Protein AF-A0A9E3MVR3-F1 (afdb_monomer)

Radius of gyration: 13.03 Å; Cα contacts (8 Å, |Δi|>4): 67; chains: 1; bounding box: 30×21×32 Å

Secondary structure (DSSP, 8-state):
----HHHHHHHHHHHHHHHTS-HHHIIIIIHHHHHHHHHHHHHHHHHHHSTTSPPPPPP---TTTHHHHHHHH-

Solvent-accessible surface area (backbone atoms only — not comparable to full-atom values): 4293 Å² total; per-residue (Å²): 131,84,89,48,64,70,56,54,54,52,44,51,56,50,26,52,52,52,71,70,48,55,66,72,55,34,75,73,40,55,19,59,55,34,41,52,51,17,40,51,36,40,45,52,51,41,55,72,78,45,68,92,56,86,85,77,79,73,77,90,77,49,66,82,41,20,34,57,47,34,59,73,28,108

pLDDT: mean 96.19, std 3.96, range [70.94, 98.62]

Foldseek 3Di:
DDPCVVVLVVLLVLLVCLLVDDPVVLVVCPQVVLLVQLQVLQQVVCCVVPPPDDRDGDDCPDSNCSSVSNNVSD

Mean predicted aligned error: 2.58 Å

Sequence (74 aa):
MADTSRLTRAVDHFADRLRAAPQSRLQRGAAAEALGLAREFARRTQVLEEPGTELREMPDAGMFAAADQITVAV

Structure (mmCIF, N/CA/C/O backbone):
data_AF-A0A9E3MVR3-F1
#
_entry.id   AF-A0A9E3MVR3-F1
#
loop_
_atom_site.group_PDB
_atom_site.id
_atom_site.type_symbol
_atom_site.label_atom_id
_atom_site.label_alt_id
_atom_site.label_comp_id
_atom_site.label_asym_id
_atom_site.label_entity_id
_atom_site.label_seq_id
_atom_site.pdbx_PDB_ins_code
_atom_site.Cartn_x
_atom_site.Cartn_y
_atom_site.Cartn_z
_atom_site.occupancy
_atom_site.B_iso_or_equiv
_atom_site.auth_seq_id
_atom_site.auth_comp_id
_atom_site.auth_asym_id
_atom_site.auth_atom_id
_atom_site.pdbx_PDB_model_num
ATOM 1 N N . MET A 1 1 ? -19.236 -12.409 8.047 1.00 70.94 1 MET A N 1
ATOM 2 C CA . MET A 1 1 ? -17.955 -11.949 7.477 1.00 70.94 1 MET A CA 1
ATOM 3 C C . MET A 1 1 ? -18.246 -11.445 6.075 1.00 70.94 1 MET A C 1
ATOM 5 O O . MET A 1 1 ? -18.925 -12.162 5.347 1.00 70.94 1 MET A O 1
ATOM 9 N N . ALA A 1 2 ? -17.868 -10.211 5.738 1.00 80.19 2 ALA A N 1
ATOM 10 C CA . ALA A 1 2 ? -18.045 -9.714 4.374 1.00 80.19 2 ALA A CA 1
ATOM 11 C C . ALA A 1 2 ? -17.184 -10.553 3.417 1.00 80.19 2 ALA A C 1
ATOM 13 O O . ALA A 1 2 ? -16.058 -10.905 3.762 1.00 80.19 2 ALA A O 1
ATOM 14 N N . ASP A 1 3 ? -17.712 -10.902 2.243 1.00 91.31 3 ASP A N 1
ATOM 15 C CA . ASP A 1 3 ? -16.913 -11.562 1.210 1.00 91.31 3 ASP A CA 1
ATOM 16 C C . ASP A 1 3 ? -15.978 -10.531 0.566 1.00 91.31 3 ASP A C 1
ATOM 18 O O . ASP A 1 3 ? -16.389 -9.725 -0.272 1.00 91.31 3 ASP A O 1
ATOM 22 N N . THR A 1 4 ? -14.716 -10.547 0.988 1.00 91.50 4 THR A N 1
ATOM 23 C CA . THR A 1 4 ? -13.654 -9.671 0.481 1.00 91.50 4 THR A CA 1
ATOM 24 C C . THR A 1 4 ? -12.811 -10.336 -0.607 1.00 91.50 4 THR A C 1
ATOM 26 O O . THR A 1 4 ? -11.886 -9.710 -1.118 1.00 91.50 4 THR A O 1
ATOM 29 N N . SER A 1 5 ? -13.145 -11.557 -1.046 1.00 94.19 5 SER A N 1
ATOM 30 C CA . SER A 1 5 ? -12.307 -12.357 -1.958 1.00 94.19 5 SER A CA 1
ATOM 31 C C . SER A 1 5 ? -11.932 -11.631 -3.255 1.00 94.19 5 SER A C 1
ATOM 33 O O . SER A 1 5 ? -10.796 -11.720 -3.726 1.00 94.19 5 SER A O 1
ATOM 35 N N . ARG A 1 6 ? -12.870 -10.865 -3.830 1.00 96.75 6 ARG A N 1
ATOM 36 C CA . ARG A 1 6 ? -12.619 -10.049 -5.030 1.00 96.75 6 ARG A CA 1
ATOM 37 C C . ARG A 1 6 ? -11.648 -8.906 -4.764 1.00 96.75 6 ARG A C 1
ATOM 39 O O . ARG A 1 6 ? -10.825 -8.612 -5.627 1.00 96.75 6 ARG A O 1
ATOM 46 N N . LEU A 1 7 ? -11.761 -8.267 -3.601 1.00 94.19 7 LEU A N 1
ATOM 47 C CA . LEU A 1 7 ? -10.883 -7.175 -3.202 1.00 94.19 7 LEU A CA 1
ATOM 48 C C . LEU A 1 7 ? -9.470 -7.704 -2.942 1.00 94.19 7 LEU A C 1
ATOM 50 O O . LEU A 1 7 ? -8.531 -7.192 -3.543 1.00 94.19 7 LEU A O 1
ATOM 54 N N . THR A 1 8 ? -9.333 -8.775 -2.154 1.00 94.81 8 THR A N 1
ATOM 55 C CA . THR A 1 8 ? -8.038 -9.408 -1.862 1.00 94.81 8 THR A CA 1
ATOM 56 C C . THR A 1 8 ? -7.325 -9.817 -3.150 1.00 94.81 8 THR A C 1
ATOM 58 O O . THR A 1 8 ? -6.204 -9.385 -3.387 1.00 94.81 8 THR A O 1
ATOM 61 N N . ARG A 1 9 ? -8.009 -10.512 -4.074 1.00 97.50 9 ARG A N 1
ATOM 62 C CA . ARG A 1 9 ? -7.409 -10.894 -5.366 1.00 97.50 9 ARG A CA 1
ATOM 63 C C . ARG A 1 9 ? -6.991 -9.684 -6.214 1.00 97.50 9 ARG A C 1
ATOM 65 O O . ARG A 1 9 ? -5.992 -9.751 -6.930 1.00 97.50 9 ARG A O 1
ATOM 72 N N . ALA A 1 10 ? -7.767 -8.599 -6.192 1.00 97.69 10 ALA A N 1
ATOM 73 C CA . ALA A 1 10 ? -7.416 -7.383 -6.921 1.00 97.69 10 ALA A CA 1
ATOM 74 C C . ALA A 1 10 ? -6.162 -6.716 -6.333 1.00 97.69 10 ALA A C 1
ATOM 76 O O . ALA A 1 10 ? -5.306 -6.265 -7.099 1.00 97.69 10 ALA A O 1
ATOM 77 N N . VAL A 1 11 ? -6.043 -6.692 -5.002 1.00 97.50 11 VAL A N 1
ATOM 78 C CA . VAL A 1 11 ? -4.860 -6.184 -4.299 1.00 97.50 11 VAL A CA 1
ATOM 79 C C . VAL A 1 11 ? -3.643 -7.060 -4.573 1.00 97.50 11 VAL A C 1
ATOM 81 O O . VAL A 1 11 ? -2.614 -6.505 -4.941 1.00 97.50 11 VAL A O 1
ATOM 84 N N . ASP A 1 12 ? -3.765 -8.388 -4.519 1.00 97.75 12 ASP A N 1
ATOM 85 C CA . ASP A 1 12 ? -2.662 -9.311 -4.826 1.00 97.75 12 ASP A CA 1
ATOM 86 C C . ASP A 1 12 ? -2.093 -9.049 -6.226 1.00 97.75 12 ASP A C 1
ATOM 88 O O . ASP A 1 12 ? -0.902 -8.794 -6.399 1.00 97.75 12 ASP A O 1
ATOM 92 N N . HIS A 1 13 ? -2.966 -8.997 -7.237 1.00 98.06 13 HIS A N 1
ATOM 93 C CA . HIS A 1 13 ? -2.552 -8.726 -8.613 1.00 98.06 13 HIS A CA 1
ATOM 94 C C . HIS A 1 13 ? -1.929 -7.328 -8.776 1.00 98.06 13 HIS A C 1
ATOM 96 O O . HIS A 1 13 ? -0.997 -7.131 -9.561 1.00 98.06 13 HIS A O 1
ATOM 102 N N . PHE A 1 14 ? -2.442 -6.326 -8.061 1.00 97.69 14 PHE A N 1
ATOM 103 C CA . PHE A 1 14 ? -1.858 -4.989 -8.066 1.00 97.69 14 PHE A CA 1
ATOM 104 C C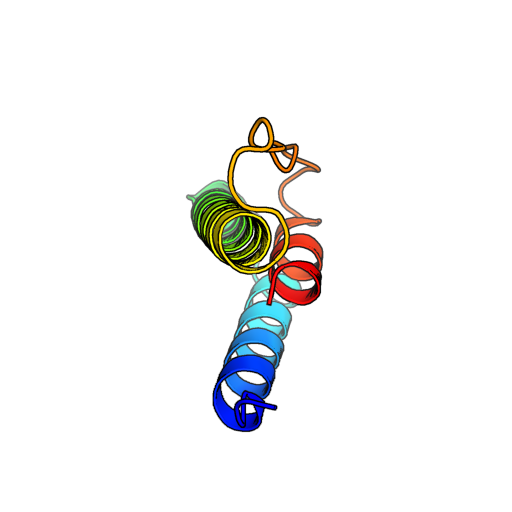 . PHE A 1 14 ? -0.478 -4.963 -7.392 1.00 97.69 14 PHE A C 1
ATOM 106 O O . PHE A 1 14 ? 0.458 -4.385 -7.951 1.00 97.69 14 PHE A O 1
ATOM 113 N N . ALA A 1 15 ? -0.326 -5.631 -6.249 1.00 98.06 15 ALA A N 1
ATOM 114 C CA . ALA A 1 15 ? 0.932 -5.757 -5.526 1.00 98.06 15 ALA A CA 1
ATOM 115 C C . ALA A 1 15 ? 1.985 -6.489 -6.371 1.00 98.06 15 ALA A C 1
ATOM 117 O O . ALA A 1 15 ? 3.118 -6.021 -6.472 1.00 98.06 15 ALA A O 1
ATOM 118 N N . ASP A 1 16 ? 1.610 -7.551 -7.083 1.00 98.44 16 ASP A N 1
ATOM 119 C CA . ASP A 1 16 ? 2.510 -8.253 -8.005 1.00 98.44 16 ASP A CA 1
ATOM 120 C C . ASP A 1 16 ? 2.993 -7.351 -9.146 1.00 98.44 16 ASP A C 1
ATOM 122 O O . ASP A 1 16 ? 4.176 -7.343 -9.498 1.00 98.44 16 ASP A O 1
ATOM 126 N N . ARG A 1 17 ? 2.109 -6.501 -9.684 1.00 97.88 17 ARG A N 1
ATOM 127 C CA . ARG A 1 17 ? 2.494 -5.496 -10.686 1.00 97.88 17 ARG A CA 1
ATOM 128 C C . ARG A 1 17 ? 3.430 -4.427 -10.126 1.00 97.88 17 ARG A C 1
ATOM 130 O O . ARG A 1 17 ? 4.273 -3.939 -10.880 1.00 97.88 17 ARG A O 1
ATOM 137 N N . LEU A 1 18 ? 3.286 -4.047 -8.856 1.00 97.50 18 LEU A N 1
ATOM 138 C CA . LEU A 1 18 ? 4.216 -3.134 -8.186 1.00 97.50 18 LEU A CA 1
ATOM 139 C C . LEU A 1 18 ? 5.582 -3.789 -7.972 1.00 97.50 18 LEU A C 1
ATOM 141 O O . LEU A 1 18 ? 6.592 -3.168 -8.295 1.00 97.50 18 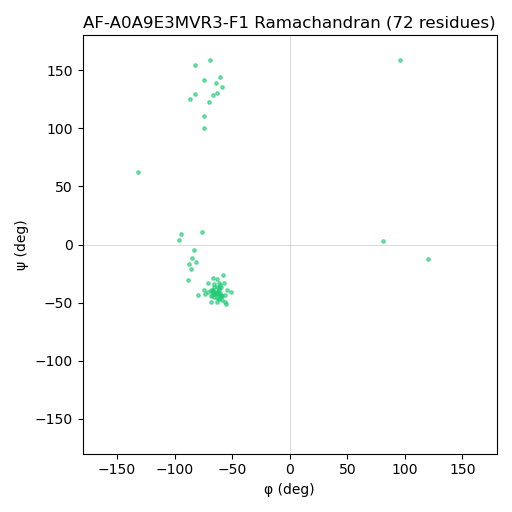LEU A O 1
ATOM 145 N N . ARG A 1 19 ? 5.622 -5.048 -7.515 1.00 97.56 19 ARG A N 1
ATOM 146 C CA . ARG A 1 19 ? 6.869 -5.817 -7.338 1.00 97.56 19 ARG A CA 1
ATOM 147 C C . ARG A 1 19 ? 7.630 -5.985 -8.653 1.00 97.56 19 ARG A C 1
ATOM 149 O O . ARG A 1 19 ? 8.853 -5.911 -8.673 1.00 97.56 19 ARG A O 1
ATOM 156 N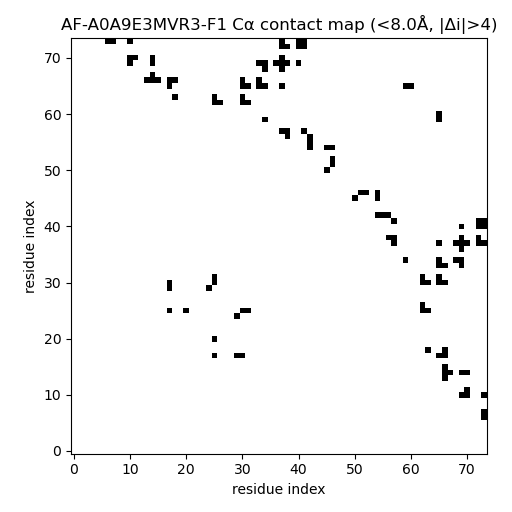 N . ALA A 1 20 ? 6.909 -6.154 -9.760 1.00 98.00 20 ALA A N 1
ATOM 157 C CA . ALA A 1 20 ? 7.487 -6.255 -11.098 1.00 98.00 20 ALA A CA 1
ATOM 158 C C . ALA A 1 20 ? 7.800 -4.892 -11.757 1.00 98.00 20 ALA A C 1
ATOM 160 O O . ALA A 1 20 ? 8.315 -4.851 -12.879 1.00 98.00 20 ALA A O 1
ATOM 161 N N . ALA A 1 21 ? 7.454 -3.761 -11.131 1.00 97.62 21 ALA A N 1
ATOM 162 C CA . ALA A 1 21 ? 7.623 -2.450 -11.747 1.00 97.62 21 ALA A CA 1
ATOM 163 C C . ALA A 1 21 ? 9.100 -2.007 -11.770 1.00 97.62 21 ALA A C 1
ATOM 165 O O . ALA A 1 21 ? 9.814 -2.164 -10.781 1.00 97.62 21 ALA A O 1
ATOM 166 N N . PRO A 1 22 ? 9.563 -1.344 -12.851 1.00 97.75 22 PRO A N 1
ATOM 167 C CA . PRO A 1 22 ? 10.877 -0.712 -12.852 1.00 97.75 22 PRO A CA 1
ATOM 168 C C . PRO A 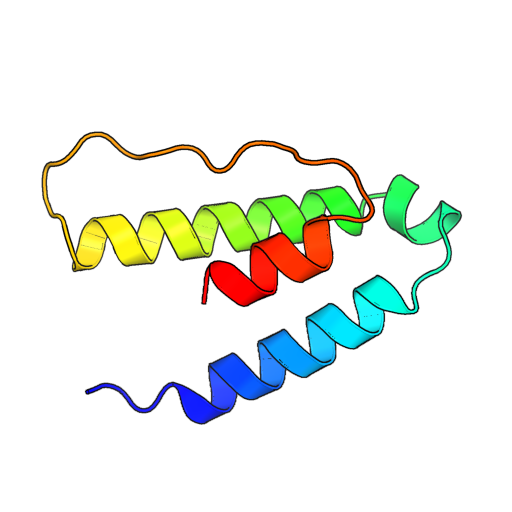1 22 ? 10.983 0.366 -11.768 1.00 97.75 22 PRO A C 1
ATOM 170 O O . PRO A 1 22 ? 10.048 1.148 -11.573 1.00 97.75 22 PRO A O 1
ATOM 173 N N . GLN A 1 23 ? 12.160 0.497 -11.152 1.00 97.44 23 GLN A N 1
ATOM 174 C CA . GLN A 1 23 ? 12.444 1.518 -10.136 1.00 97.44 23 GLN A CA 1
ATOM 175 C C . GLN A 1 23 ? 12.064 2.939 -10.588 1.00 97.44 23 GLN A C 1
ATOM 177 O O . GLN A 1 23 ? 11.465 3.688 -9.823 1.00 97.44 23 GLN A O 1
ATOM 182 N N . SER A 1 24 ? 12.322 3.303 -11.849 1.00 97.94 24 SER A N 1
ATOM 183 C CA . SER A 1 24 ? 11.954 4.621 -12.390 1.00 97.94 24 SER A CA 1
ATOM 184 C C . SER A 1 24 ? 10.442 4.874 -12.404 1.00 97.94 24 SER A C 1
ATOM 186 O O . SER A 1 24 ? 9.999 6.012 -12.284 1.00 97.94 24 SER A O 1
ATOM 188 N N . ARG A 1 25 ? 9.611 3.833 -12.538 1.00 97.62 25 ARG A N 1
ATOM 189 C CA . ARG A 1 25 ? 8.150 3.955 -12.423 1.00 97.62 25 ARG A CA 1
ATOM 190 C C . ARG A 1 25 ? 7.733 4.153 -10.966 1.00 97.62 25 ARG A C 1
ATOM 192 O O . ARG A 1 25 ? 6.890 5.005 -10.707 1.00 97.62 25 ARG A O 1
ATOM 199 N N . LEU A 1 26 ? 8.336 3.407 -10.045 1.00 97.38 26 LEU A N 1
ATOM 200 C CA . LEU A 1 26 ? 8.078 3.528 -8.608 1.00 97.38 26 LEU A CA 1
ATOM 201 C C . LEU A 1 26 ? 8.446 4.926 -8.084 1.00 97.38 26 LEU A C 1
ATOM 203 O O . LEU A 1 26 ? 7.625 5.559 -7.425 1.00 97.38 26 LEU A O 1
ATOM 207 N N . GLN A 1 27 ? 9.616 5.443 -8.473 1.00 97.00 27 GLN A N 1
ATOM 208 C CA . GLN A 1 27 ? 10.080 6.790 -8.114 1.00 97.00 27 GLN A CA 1
ATOM 209 C C . GLN A 1 27 ? 9.236 7.912 -8.731 1.00 97.00 27 GLN A C 1
ATOM 211 O O . GLN A 1 27 ? 9.103 8.971 -8.132 1.00 97.00 27 GLN A O 1
ATOM 216 N N . ARG A 1 28 ? 8.622 7.689 -9.902 1.00 96.94 28 ARG A N 1
ATOM 217 C CA . ARG A 1 28 ? 7.697 8.652 -10.531 1.00 96.94 28 ARG A CA 1
ATOM 218 C C . ARG A 1 28 ? 6.304 8.697 -9.888 1.00 96.94 28 ARG A C 1
ATOM 220 O O . ARG A 1 28 ? 5.406 9.302 -10.460 1.00 96.94 28 ARG A O 1
ATOM 227 N N . GLY A 1 29 ? 6.119 8.060 -8.733 1.00 95.94 29 GLY A N 1
ATOM 228 C CA . GLY A 1 29 ? 4.916 8.205 -7.913 1.00 95.94 29 GLY A CA 1
ATOM 229 C C . GLY A 1 29 ? 4.139 6.915 -7.684 1.00 95.94 29 GLY A C 1
ATOM 230 O O . GLY A 1 29 ? 3.314 6.884 -6.781 1.00 95.94 29 GLY A O 1
ATOM 231 N N . ALA A 1 30 ? 4.421 5.823 -8.406 1.00 97.44 30 ALA A N 1
ATOM 232 C CA . ALA A 1 30 ? 3.662 4.582 -8.214 1.00 97.44 30 ALA A CA 1
ATOM 233 C C . ALA A 1 30 ? 3.800 4.011 -6.788 1.00 97.44 30 ALA A C 1
ATOM 235 O O . ALA A 1 30 ? 2.837 3.459 -6.266 1.00 97.44 30 ALA A O 1
ATOM 236 N N . ALA A 1 31 ? 4.961 4.178 -6.144 1.00 98.00 31 ALA A N 1
ATOM 237 C CA . ALA A 1 31 ? 5.132 3.770 -4.750 1.00 98.00 31 ALA A CA 1
ATOM 238 C C . ALA A 1 31 ? 4.368 4.678 -3.770 1.00 98.00 31 ALA A C 1
ATOM 240 O O . ALA A 1 31 ? 3.742 4.180 -2.840 1.00 98.00 31 ALA A O 1
ATOM 241 N N . ALA A 1 32 ? 4.378 5.995 -4.003 1.00 98.25 32 ALA A N 1
ATOM 242 C CA . ALA A 1 32 ? 3.672 6.960 -3.161 1.00 98.25 32 ALA A CA 1
ATOM 243 C C . ALA A 1 32 ? 2.147 6.767 -3.225 1.00 98.25 32 ALA A C 1
ATOM 245 O O . ALA A 1 32 ? 1.485 6.752 -2.192 1.00 98.25 32 ALA A O 1
ATOM 246 N N . GLU A 1 33 ? 1.601 6.541 -4.423 1.00 98.31 33 GLU A N 1
ATOM 247 C CA . GLU A 1 33 ? 0.177 6.233 -4.622 1.00 98.31 33 GLU A CA 1
ATOM 248 C C . GLU A 1 33 ? -0.225 4.926 -3.923 1.00 98.31 33 GLU A C 1
ATOM 250 O O . GLU A 1 33 ? -1.255 4.854 -3.253 1.00 98.31 33 GLU A O 1
ATOM 255 N N . ALA A 1 34 ? 0.615 3.892 -4.021 1.00 98.25 34 ALA A N 1
ATOM 256 C CA . ALA A 1 34 ? 0.375 2.619 -3.349 1.00 98.25 34 ALA A C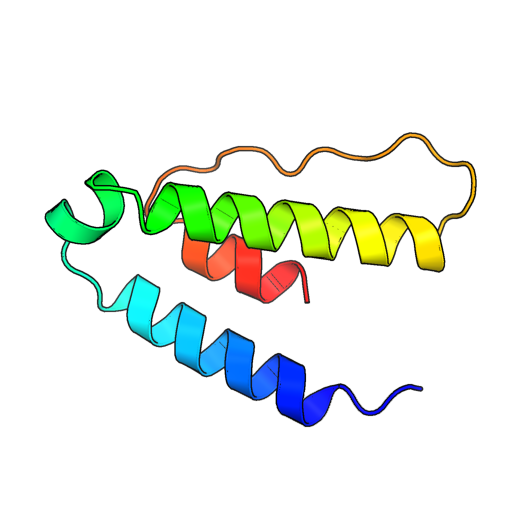A 1
ATOM 257 C C . ALA A 1 34 ? 0.390 2.753 -1.816 1.00 98.25 34 ALA A C 1
ATOM 259 O O . ALA A 1 34 ? -0.497 2.214 -1.154 1.00 98.25 34 ALA A O 1
ATOM 260 N N . LEU A 1 35 ? 1.336 3.515 -1.253 1.00 98.62 35 LEU A N 1
ATOM 261 C CA . LEU A 1 35 ? 1.365 3.828 0.179 1.00 98.62 35 LEU A CA 1
ATOM 262 C C . LEU A 1 35 ? 0.130 4.634 0.609 1.00 98.62 35 LEU A C 1
ATOM 264 O O . LEU A 1 35 ? -0.446 4.364 1.662 1.00 98.62 35 LEU A O 1
ATOM 268 N N . GLY A 1 36 ? -0.311 5.597 -0.206 1.00 98.38 36 GLY A N 1
ATOM 269 C CA . GLY A 1 36 ? -1.541 6.353 0.040 1.00 98.38 36 GLY A CA 1
ATOM 270 C C . GLY A 1 36 ? -2.769 5.444 0.130 1.00 98.38 36 GLY A C 1
ATOM 271 O O . GLY A 1 36 ? -3.565 5.562 1.063 1.00 98.38 36 GLY A O 1
ATOM 272 N N . LEU A 1 37 ? -2.882 4.478 -0.784 1.00 98.06 37 LEU A N 1
ATOM 273 C CA . LEU A 1 37 ? -3.960 3.492 -0.765 1.00 98.06 37 LEU A CA 1
ATOM 274 C C . LEU A 1 37 ? -3.871 2.553 0.449 1.00 98.06 37 LEU A C 1
ATOM 276 O O . LEU A 1 37 ? -4.886 2.301 1.097 1.00 98.06 37 LEU A O 1
ATOM 280 N N . ALA A 1 38 ? -2.670 2.092 0.806 1.00 98.38 38 ALA A N 1
ATOM 281 C CA . ALA A 1 38 ? -2.452 1.268 1.995 1.00 98.38 38 ALA A CA 1
ATOM 282 C C . ALA A 1 38 ? -2.871 1.995 3.286 1.00 98.38 38 ALA A C 1
ATOM 284 O O . ALA A 1 38 ? -3.573 1.432 4.127 1.00 98.38 38 ALA A O 1
ATOM 285 N N . ARG A 1 39 ? -2.511 3.277 3.419 1.00 98.31 39 ARG A N 1
ATOM 286 C CA . ARG A 1 39 ? -2.921 4.128 4.548 1.00 98.31 39 ARG A CA 1
ATOM 287 C C . ARG A 1 39 ? -4.432 4.284 4.631 1.00 98.31 39 ARG A C 1
ATOM 289 O O . ARG A 1 39 ? -4.989 4.218 5.724 1.00 98.31 39 ARG A O 1
ATOM 296 N N . GLU A 1 40 ? -5.102 4.460 3.496 1.00 97.88 40 GLU A N 1
ATOM 297 C CA . GLU A 1 40 ? -6.558 4.586 3.476 1.00 97.88 40 GLU A CA 1
ATOM 298 C C . GLU A 1 40 ? -7.258 3.281 3.870 1.00 97.88 40 GLU A C 1
ATOM 300 O O . GLU A 1 40 ? -8.233 3.326 4.623 1.00 97.88 40 GLU A O 1
ATOM 305 N N . PHE A 1 41 ? -6.761 2.123 3.424 1.00 97.12 41 PHE A N 1
ATOM 306 C CA . PHE A 1 41 ? -7.299 0.840 3.877 1.00 97.12 41 PHE A CA 1
ATOM 307 C C . PHE A 1 41 ? -7.097 0.643 5.381 1.00 97.12 41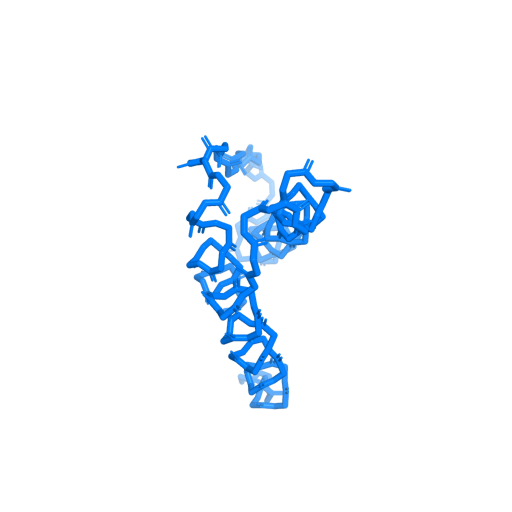 PHE A C 1
ATOM 309 O O . PHE A 1 41 ? -8.079 0.423 6.087 1.00 97.12 41 PHE A O 1
ATOM 316 N N . ALA A 1 42 ? -5.881 0.852 5.893 1.00 97.38 42 ALA A N 1
ATOM 317 C CA . ALA A 1 42 ? -5.596 0.741 7.323 1.00 97.38 42 ALA A CA 1
ATOM 318 C C . ALA A 1 42 ? -6.493 1.665 8.167 1.00 97.38 42 ALA A C 1
ATOM 320 O O . ALA A 1 42 ? -7.068 1.238 9.169 1.00 97.38 42 ALA A O 1
ATOM 321 N N . ARG A 1 43 ? -6.686 2.913 7.720 1.00 97.56 43 ARG A N 1
ATOM 322 C CA . ARG A 1 43 ? -7.570 3.880 8.377 1.00 97.56 43 ARG A CA 1
ATOM 323 C C . ARG A 1 43 ? -9.018 3.394 8.413 1.00 97.56 43 ARG A C 1
ATOM 325 O O . ARG A 1 43 ? -9.664 3.489 9.453 1.00 97.56 43 ARG A O 1
ATOM 332 N N . ARG A 1 44 ? -9.552 2.901 7.290 1.00 96.06 44 ARG A N 1
ATOM 333 C CA . ARG A 1 44 ? -10.935 2.393 7.221 1.00 96.06 44 ARG A CA 1
ATOM 334 C C . ARG A 1 44 ? -11.130 1.187 8.124 1.00 96.06 44 ARG A C 1
ATOM 336 O O . ARG A 1 44 ? -12.104 1.163 8.868 1.00 96.06 44 ARG A O 1
ATOM 343 N N . THR A 1 45 ? -10.200 0.238 8.084 1.00 94.88 45 THR A N 1
ATOM 344 C CA . THR A 1 45 ? -10.228 -0.951 8.936 1.00 94.88 45 THR A CA 1
ATOM 345 C C . THR A 1 45 ? -10.213 -0.555 10.407 1.00 94.88 45 THR A C 1
ATOM 347 O O . THR A 1 45 ? -11.086 -0.984 11.152 1.00 94.88 45 THR A O 1
ATOM 350 N N . GLN A 1 46 ? -9.323 0.352 10.824 1.00 96.31 46 GLN A N 1
ATOM 351 C CA . GLN A 1 46 ? -9.283 0.804 12.217 1.00 96.31 46 GLN A CA 1
ATOM 352 C C . GLN A 1 46 ? -10.571 1.524 12.642 1.00 96.31 46 GLN A C 1
ATOM 354 O O . GLN A 1 46 ? -11.063 1.281 13.737 1.00 96.31 46 GLN A O 1
ATOM 359 N N . VAL A 1 47 ? -11.156 2.377 11.793 1.00 97.00 47 VAL A N 1
ATOM 360 C CA . VAL A 1 47 ? -12.431 3.049 12.114 1.00 97.00 47 VAL A CA 1
ATOM 361 C C . VAL A 1 47 ? -13.567 2.045 12.334 1.00 97.00 47 VAL A C 1
ATOM 363 O O . VAL A 1 47 ? -14.442 2.299 13.160 1.00 97.00 47 VAL A O 1
ATOM 366 N N . LEU A 1 48 ? -13.569 0.933 11.594 1.00 95.12 48 LEU A N 1
ATOM 367 C CA . LEU A 1 48 ? -14.595 -0.105 11.699 1.00 95.12 48 LEU A CA 1
ATOM 368 C C . LEU A 1 48 ? -14.372 -1.031 12.902 1.00 95.12 48 LEU A C 1
ATOM 370 O O . LEU A 1 48 ? -15.329 -1.338 13.608 1.00 95.12 48 LEU A O 1
ATOM 374 N N . GLU A 1 49 ? -13.131 -1.456 13.135 1.00 95.06 49 GLU A N 1
ATOM 375 C CA . GLU A 1 49 ? -12.783 -2.460 14.149 1.00 95.06 49 GLU A CA 1
ATOM 376 C C . GLU A 1 49 ? -12.503 -1.847 15.534 1.00 95.06 49 GLU A C 1
ATOM 378 O O . GLU A 1 49 ? -12.774 -2.467 16.561 1.00 95.06 49 GLU A O 1
ATOM 383 N N . GLU A 1 50 ? -11.999 -0.610 15.586 1.00 96.50 50 GLU A N 1
ATOM 384 C CA . GLU A 1 50 ? -11.607 0.093 16.815 1.00 96.50 50 GLU A CA 1
ATOM 385 C C . GLU A 1 50 ? -12.181 1.531 16.881 1.00 96.50 50 GLU A C 1
ATOM 387 O O . GLU A 1 50 ? -11.422 2.513 16.913 1.00 96.50 50 GLU A O 1
ATOM 392 N N . PRO A 1 51 ? -13.520 1.711 16.912 1.00 95.75 51 PRO A N 1
ATOM 393 C CA . PRO A 1 51 ? -14.130 3.038 16.893 1.00 95.75 51 PRO A CA 1
ATOM 394 C C . PRO A 1 51 ? -13.688 3.916 18.073 1.00 95.75 51 PRO A C 1
ATOM 396 O O . PRO A 1 51 ? -13.683 3.485 19.224 1.00 95.75 51 PRO A O 1
ATOM 399 N N . GLY A 1 52 ? -13.366 5.183 17.791 1.00 95.25 52 GLY A N 1
ATOM 400 C CA . GLY A 1 52 ? -12.992 6.176 18.807 1.00 95.25 52 GLY A CA 1
ATOM 401 C C . GLY A 1 52 ? -11.541 6.097 19.291 1.00 95.25 52 GLY A C 1
ATOM 402 O O . GLY A 1 52 ? -11.157 6.877 20.162 1.00 95.25 52 GLY A O 1
ATOM 403 N N . THR A 1 53 ? -10.731 5.197 18.728 1.00 96.94 53 THR A N 1
ATOM 404 C CA . THR A 1 53 ? -9.285 5.152 18.980 1.00 96.94 53 THR A CA 1
ATOM 405 C C . THR A 1 53 ? -8.528 6.162 18.119 1.00 96.94 53 THR A C 1
ATOM 407 O O . THR A 1 53 ? -8.984 6.559 17.043 1.00 96.94 53 THR A O 1
ATOM 410 N N . GLU A 1 54 ? -7.359 6.596 18.595 1.00 97.00 54 GLU A N 1
ATOM 411 C CA . GLU A 1 54 ? -6.457 7.431 17.802 1.00 97.00 54 GLU A CA 1
ATOM 412 C C . GLU A 1 54 ? -5.972 6.659 16.568 1.00 97.00 54 GLU A C 1
ATOM 414 O O . GLU A 1 54 ? -5.529 5.510 16.662 1.00 97.00 54 GLU A O 1
ATOM 419 N N . LEU A 1 55 ? -6.076 7.287 15.394 1.00 96.31 55 LEU A N 1
ATOM 420 C CA . LEU A 1 55 ? -5.705 6.655 14.133 1.00 96.31 55 LEU A CA 1
ATOM 421 C C . LEU A 1 55 ? -4.199 6.411 14.076 1.00 96.31 55 LEU A C 1
ATOM 423 O O . LEU A 1 55 ? -3.396 7.326 14.250 1.00 96.31 55 L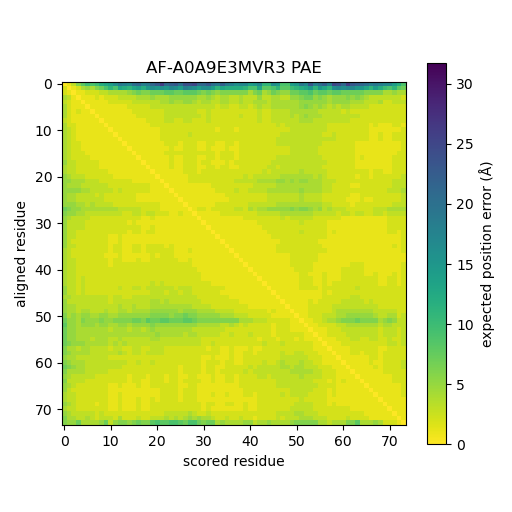EU A O 1
ATOM 427 N N . ARG A 1 56 ? -3.826 5.173 13.762 1.00 96.31 56 ARG A N 1
ATOM 428 C CA . ARG A 1 56 ? -2.435 4.785 13.546 1.00 96.31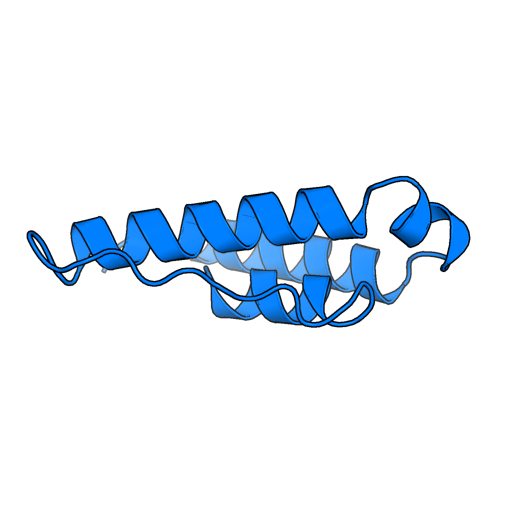 56 ARG A CA 1
ATOM 429 C C . ARG A 1 56 ? -2.028 5.140 12.122 1.00 96.31 56 ARG A C 1
ATOM 431 O O . ARG A 1 56 ? -2.699 4.764 11.162 1.00 96.31 56 ARG A O 1
ATOM 438 N N . GLU A 1 57 ? -0.904 5.835 11.975 1.00 95.75 57 GLU A N 1
ATOM 439 C CA . GLU A 1 57 ? -0.329 6.111 10.660 1.00 95.75 57 GLU A CA 1
ATOM 440 C C . GLU A 1 57 ? 0.582 4.959 10.224 1.00 95.75 57 GLU A C 1
ATOM 442 O O . GLU A 1 57 ? 1.537 4.599 10.912 1.00 95.75 57 GLU A O 1
ATOM 447 N N . MET A 1 58 ? 0.316 4.396 9.043 1.00 97.12 58 MET A N 1
ATOM 448 C CA . MET A 1 58 ? 1.257 3.476 8.409 1.00 97.12 58 MET A CA 1
ATOM 449 C C . MET A 1 58 ? 2.490 4.266 7.924 1.00 97.12 58 MET A C 1
ATOM 451 O O . MET A 1 58 ? 2.330 5.195 7.122 1.00 97.12 58 MET A O 1
ATOM 455 N N . PRO A 1 59 ? 3.713 3.925 8.367 1.00 97.75 59 PRO A N 1
ATOM 456 C CA . PRO A 1 59 ? 4.916 4.669 7.996 1.00 97.75 59 PRO A CA 1
ATOM 457 C C . PRO A 1 59 ? 5.266 4.474 6.517 1.00 97.75 59 PRO A C 1
ATOM 459 O O . PRO A 1 59 ? 4.883 3.476 5.914 1.00 97.75 59 PRO A O 1
ATOM 462 N N . ASP A 1 60 ? 6.034 5.392 5.932 1.00 97.50 60 ASP A N 1
ATOM 463 C CA . ASP A 1 60 ? 6.716 5.122 4.661 1.00 97.50 60 ASP A CA 1
ATOM 464 C C . ASP A 1 60 ? 7.903 4.182 4.926 1.00 97.50 60 ASP A C 1
ATOM 466 O O . ASP A 1 60 ? 8.874 4.563 5.580 1.00 97.50 60 ASP A O 1
ATOM 470 N N . ALA A 1 61 ? 7.807 2.936 4.455 1.00 97.62 61 ALA A N 1
ATOM 471 C CA . ALA A 1 61 ? 8.861 1.929 4.598 1.00 97.62 61 ALA A CA 1
ATOM 472 C C . ALA A 1 61 ? 9.799 1.872 3.374 1.00 97.62 61 ALA A C 1
ATOM 474 O O . ALA A 1 61 ? 10.633 0.972 3.258 1.00 97.62 61 ALA A O 1
ATOM 475 N N . GLY A 1 62 ? 9.675 2.832 2.457 1.00 97.25 62 GLY A N 1
ATOM 476 C CA . GLY A 1 62 ? 10.439 2.921 1.226 1.00 97.25 62 GLY A CA 1
ATOM 477 C C . GLY A 1 62 ? 9.717 2.316 0.025 1.00 97.25 62 GLY A C 1
ATOM 478 O O . GLY A 1 62 ? 8.848 1.450 0.119 1.00 97.25 62 GLY A O 1
ATOM 479 N N . MET A 1 63 ? 10.136 2.753 -1.162 1.00 96.25 63 MET A N 1
ATOM 480 C CA . MET A 1 63 ? 9.433 2.488 -2.421 1.00 96.25 63 MET A CA 1
ATOM 481 C C . MET A 1 63 ? 9.226 1.007 -2.781 1.00 96.25 63 MET A C 1
ATOM 483 O O . MET A 1 63 ? 8.291 0.690 -3.513 1.00 96.25 63 MET A O 1
ATOM 487 N N . PHE A 1 64 ? 10.085 0.109 -2.294 1.00 96.50 64 PHE A N 1
ATOM 488 C CA . PHE A 1 64 ? 9.970 -1.331 -2.546 1.00 96.50 64 PHE A CA 1
ATOM 489 C C . PHE A 1 64 ? 9.034 -2.039 -1.558 1.00 96.50 64 PHE A C 1
ATOM 491 O O . P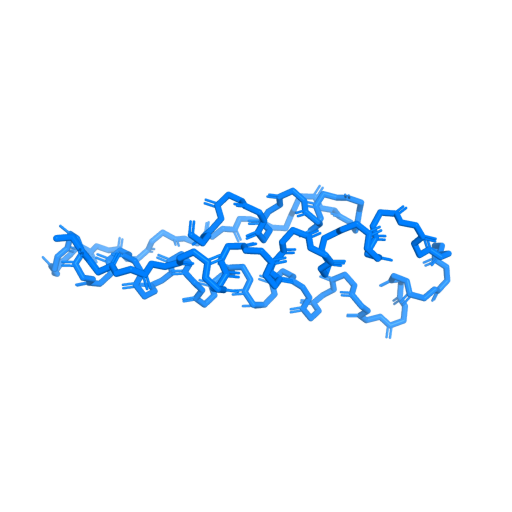HE A 1 64 ? 8.500 -3.089 -1.895 1.00 96.50 64 PHE A O 1
ATOM 498 N N . ALA A 1 65 ? 8.782 -1.445 -0.388 1.00 97.81 65 ALA A N 1
ATOM 499 C CA . ALA A 1 65 ? 7.867 -1.987 0.613 1.00 97.81 65 ALA A CA 1
ATOM 500 C C . ALA A 1 65 ? 6.394 -1.670 0.304 1.00 97.81 65 ALA A C 1
ATOM 502 O O . ALA A 1 65 ? 5.501 -2.305 0.858 1.00 97.81 65 ALA A O 1
ATOM 503 N N . ALA A 1 66 ? 6.120 -0.727 -0.604 1.00 97.31 66 ALA A N 1
ATOM 504 C CA . ALA A 1 66 ? 4.763 -0.267 -0.907 1.00 97.31 66 ALA A CA 1
ATOM 505 C C . ALA A 1 66 ? 3.809 -1.401 -1.346 1.00 97.31 66 ALA A C 1
ATOM 507 O O . ALA A 1 66 ? 2.621 -1.365 -1.030 1.00 97.31 66 ALA A O 1
ATOM 508 N N . ALA A 1 67 ? 4.321 -2.429 -2.037 1.00 97.56 67 ALA A N 1
ATOM 509 C CA . ALA A 1 67 ? 3.539 -3.606 -2.421 1.00 97.56 67 ALA A CA 1
ATOM 510 C C . ALA A 1 67 ? 3.141 -4.470 -1.211 1.00 97.56 67 ALA A C 1
ATOM 512 O O . ALA A 1 67 ? 2.019 -4.968 -1.140 1.00 97.56 67 ALA A O 1
ATOM 513 N N . ASP A 1 68 ? 4.038 -4.629 -0.241 1.00 97.75 68 ASP A N 1
ATOM 514 C CA . ASP A 1 68 ? 3.761 -5.403 0.969 1.00 97.75 68 ASP A CA 1
ATOM 515 C C . ASP A 1 68 ? 2.829 -4.626 1.899 1.00 97.75 68 ASP A C 1
ATOM 517 O O . ASP A 1 68 ? 1.876 -5.186 2.431 1.00 97.75 68 ASP A O 1
ATOM 521 N N . GLN A 1 69 ? 3.027 -3.310 1.998 1.00 97.75 69 GLN A N 1
ATOM 522 C CA . GLN A 1 69 ? 2.188 -2.407 2.783 1.00 97.75 69 GLN A CA 1
ATOM 523 C C . GLN A 1 69 ? 0.726 -2.408 2.335 1.00 97.75 69 GLN A C 1
ATOM 525 O O . GLN A 1 69 ? -0.161 -2.480 3.180 1.00 97.75 69 GLN A O 1
ATOM 530 N N . ILE A 1 70 ? 0.454 -2.387 1.026 1.00 96.94 70 ILE A N 1
ATOM 531 C CA . ILE A 1 70 ? -0.929 -2.499 0.543 1.00 96.94 70 ILE A CA 1
ATOM 532 C C . ILE A 1 70 ? -1.505 -3.908 0.742 1.00 96.94 70 ILE A C 1
ATOM 534 O O . ILE A 1 70 ? -2.690 -4.034 1.034 1.00 96.94 70 ILE A O 1
ATOM 538 N N . THR A 1 71 ? -0.677 -4.955 0.645 1.00 96.88 71 THR A N 1
ATOM 539 C CA . THR A 1 71 ? -1.115 -6.350 0.844 1.00 96.88 71 THR A CA 1
ATOM 540 C C . THR A 1 71 ? -1.559 -6.606 2.288 1.00 96.88 71 THR A C 1
ATOM 542 O O . THR A 1 71 ? -2.515 -7.337 2.506 1.00 96.88 71 THR A O 1
ATOM 545 N N . VAL A 1 72 ? -0.899 -6.002 3.282 1.00 95.06 72 VAL A N 1
ATOM 546 C CA . VAL A 1 72 ? -1.267 -6.175 4.704 1.00 95.06 72 VAL A CA 1
ATOM 547 C C . VAL A 1 72 ? -2.371 -5.228 5.177 1.00 95.06 72 VAL A C 1
ATOM 549 O O . VAL A 1 72 ? -2.867 -5.385 6.289 1.00 95.06 72 VAL A O 1
ATOM 552 N N . ALA A 1 73 ? -2.719 -4.217 4.379 1.00 94.69 73 ALA A N 1
ATOM 553 C CA . ALA A 1 73 ? -3.709 -3.214 4.760 1.00 94.69 73 ALA A CA 1
ATOM 554 C C . ALA A 1 73 ? -5.157 -3.608 4.413 1.00 94.69 73 ALA A C 1
ATOM 556 O O . ALA A 1 73 ? -6.074 -2.964 4.924 1.00 94.69 73 ALA A O 1
ATOM 557 N N . VAL A 1 74 ? -5.352 -4.604 3.537 1.00 87.00 74 VAL A N 1
ATOM 558 C CA . VAL A 1 74 ? -6.653 -5.032 2.982 1.00 87.00 74 VAL A CA 1
ATOM 559 C C . VAL A 1 74 ? -7.315 -6.163 3.765 1.00 87.00 74 VAL A C 1
ATOM 561 O O . VAL A 1 74 ? -6.593 -7.063 4.243 1.00 87.00 74 VAL A O 1
#